Protein AF-A0A0L0VT08-F1 (afdb_monomer)

Structure (mmCIF, N/CA/C/O backbone):
data_AF-A0A0L0VT08-F1
#
_entry.id   AF-A0A0L0VT08-F1
#
loop_
_atom_site.group_PDB
_atom_site.id
_atom_site.type_symbol
_atom_site.label_atom_id
_atom_site.label_alt_id
_atom_site.label_comp_id
_atom_site.label_asym_id
_atom_site.label_entity_id
_atom_site.label_seq_id
_atom_site.pdbx_PDB_ins_code
_atom_site.Cartn_x
_atom_site.Cartn_y
_atom_site.Cartn_z
_atom_site.occupancy
_atom_site.B_iso_or_equiv
_atom_site.auth_seq_id
_atom_site.auth_comp_id
_atom_site.auth_asym_id
_atom_site.auth_atom_id
_atom_site.pdbx_PDB_model_num
ATOM 1 N N . MET A 1 1 ? 14.998 19.582 5.557 1.00 40.03 1 MET A N 1
ATOM 2 C CA . MET A 1 1 ? 14.692 19.202 6.954 1.00 40.03 1 MET A CA 1
ATOM 3 C C . MET A 1 1 ? 13.930 17.888 6.922 1.00 40.03 1 MET A C 1
ATOM 5 O O . MET A 1 1 ? 12.894 17.841 6.277 1.00 40.03 1 MET A O 1
ATOM 9 N N . ALA A 1 2 ? 14.466 16.817 7.510 1.00 45.97 2 ALA A N 1
ATOM 10 C CA . ALA A 1 2 ? 13.840 15.494 7.480 1.00 45.97 2 ALA A CA 1
ATOM 11 C C . ALA A 1 2 ? 12.934 15.321 8.712 1.00 45.97 2 ALA A C 1
ATOM 13 O O . ALA A 1 2 ? 13.427 15.155 9.822 1.00 45.97 2 ALA A O 1
ATOM 14 N N . LEU A 1 3 ? 11.615 15.407 8.519 1.00 55.91 3 LEU A N 1
ATOM 15 C CA . LEU A 1 3 ? 10.600 15.336 9.586 1.00 55.91 3 LEU A CA 1
ATOM 16 C C . LEU A 1 3 ? 9.987 13.928 9.776 1.00 55.91 3 LEU A C 1
ATOM 18 O O . LEU A 1 3 ? 8.991 13.791 10.477 1.00 55.91 3 LEU A O 1
ATOM 22 N N . GLY A 1 4 ? 10.553 12.881 9.162 1.00 53.34 4 GLY A N 1
ATOM 23 C CA . GLY A 1 4 ? 9.879 11.578 9.036 1.00 53.34 4 GLY A CA 1
ATOM 24 C C . GLY A 1 4 ? 10.232 10.504 10.074 1.00 53.34 4 GLY A C 1
ATOM 25 O O . GLY A 1 4 ? 9.385 9.677 10.394 1.00 53.34 4 GLY A O 1
ATOM 26 N N . LEU A 1 5 ? 11.457 10.484 10.614 1.00 58.34 5 LEU A N 1
ATOM 27 C CA . LEU A 1 5 ? 11.951 9.366 11.435 1.00 58.34 5 LEU A CA 1
ATOM 28 C C . LEU A 1 5 ? 12.433 9.849 12.810 1.00 58.34 5 LEU A C 1
ATOM 30 O O . LEU A 1 5 ? 13.258 10.753 12.906 1.00 58.34 5 LEU A O 1
ATOM 34 N N . GLY A 1 6 ? 11.918 9.233 13.879 1.00 60.69 6 GLY A N 1
ATOM 35 C CA . GLY A 1 6 ? 12.372 9.465 15.259 1.00 60.69 6 GLY A CA 1
ATOM 36 C C . GLY A 1 6 ? 11.695 10.619 16.007 1.00 60.69 6 GLY A C 1
ATOM 37 O O . GLY A 1 6 ? 11.994 10.832 17.179 1.00 60.69 6 GLY A O 1
ATOM 38 N N . GLN A 1 7 ? 10.762 11.338 15.378 1.00 68.50 7 GLN A N 1
ATOM 39 C CA . GLN A 1 7 ? 9.944 12.347 16.056 1.00 68.50 7 GLN A CA 1
ATOM 40 C C . GLN A 1 7 ? 8.690 11.694 16.656 1.00 68.50 7 GLN A C 1
ATOM 42 O O . GLN A 1 7 ? 7.962 10.985 15.965 1.00 68.50 7 GLN A O 1
ATOM 47 N N . ASN A 1 8 ? 8.431 11.924 17.947 1.00 71.50 8 ASN A N 1
ATOM 48 C CA . ASN A 1 8 ? 7.258 11.387 18.639 1.00 71.50 8 ASN A CA 1
ATOM 49 C C . ASN A 1 8 ? 6.169 12.458 18.769 1.00 71.50 8 ASN A C 1
ATOM 51 O O . ASN A 1 8 ? 6.046 13.130 19.796 1.00 71.50 8 ASN A O 1
ATOM 55 N N . TRP A 1 9 ? 5.384 12.622 17.710 1.00 73.62 9 TRP A N 1
ATOM 56 C CA . TRP A 1 9 ? 4.241 13.526 17.702 1.00 73.62 9 TRP A CA 1
ATOM 57 C C . TRP A 1 9 ? 3.049 12.863 18.397 1.00 73.62 9 TRP A C 1
ATOM 59 O O . TRP A 1 9 ? 2.569 11.816 17.968 1.00 73.62 9 TRP A O 1
ATOM 69 N N . LYS A 1 10 ? 2.572 13.469 19.490 1.00 70.69 10 LYS A N 1
ATOM 70 C CA . LYS A 1 10 ? 1.461 12.919 20.288 1.00 70.69 10 LYS A CA 1
ATOM 71 C C . LYS A 1 10 ? 0.104 13.014 19.588 1.00 70.69 10 LYS A C 1
ATOM 73 O O . LYS A 1 10 ? -0.770 12.208 19.876 1.00 70.69 10 LYS A O 1
ATOM 78 N N . GLN A 1 11 ? -0.075 13.995 18.706 1.00 78.44 11 GLN A N 1
ATOM 79 C CA . GLN A 1 11 ? -1.327 14.241 17.994 1.00 78.44 11 GLN A CA 1
ATOM 80 C C . GLN A 1 11 ? -1.017 14.602 16.545 1.00 78.44 11 GLN A C 1
ATOM 82 O O . GLN A 1 11 ? -0.620 15.726 16.246 1.00 78.44 11 GLN A O 1
ATOM 87 N N . VAL A 1 12 ? -1.189 13.633 15.650 1.00 84.69 12 VAL A N 1
ATOM 88 C CA . VAL A 1 12 ? -1.135 13.846 14.203 1.00 84.69 12 VAL A CA 1
ATOM 89 C C . VAL A 1 12 ? -2.491 13.446 13.648 1.00 84.69 12 VAL A C 1
ATOM 91 O O . VAL A 1 12 ? -2.921 12.307 13.799 1.00 84.69 12 VAL A O 1
ATOM 94 N N . TRP A 1 13 ? -3.179 14.404 13.040 1.00 86.94 13 TRP A N 1
ATOM 95 C CA . TRP A 1 13 ? -4.530 14.211 12.507 1.00 86.94 13 TRP A CA 1
ATOM 96 C C . TRP A 1 13 ? -4.499 13.977 11.003 1.00 86.94 13 TRP A C 1
ATOM 98 O O . TRP A 1 13 ? -5.336 13.258 10.467 1.00 86.94 13 TRP A O 1
ATOM 108 N N . MET A 1 14 ? -3.499 14.549 10.333 1.00 89.50 14 MET A N 1
ATOM 109 C CA . MET A 1 14 ? -3.316 14.423 8.901 1.00 89.50 14 MET A CA 1
ATOM 110 C C . MET A 1 14 ? -1.836 14.283 8.550 1.00 89.50 14 MET A C 1
ATOM 112 O O . MET A 1 14 ? -1.001 15.012 9.086 1.00 89.50 14 MET A O 1
ATOM 116 N N . VAL A 1 15 ? -1.530 13.379 7.624 1.00 90.38 15 VAL A N 1
ATOM 117 C CA . VAL A 1 15 ? -0.239 13.296 6.936 1.00 90.38 15 VAL A CA 1
ATOM 118 C C . VAL A 1 15 ? -0.492 13.428 5.444 1.00 90.38 15 VAL A C 1
ATOM 120 O O . VAL A 1 15 ? -1.243 12.649 4.864 1.00 90.38 15 VAL A O 1
ATOM 123 N N . ALA A 1 16 ? 0.156 14.408 4.823 1.00 91.62 16 ALA A N 1
ATOM 124 C CA . ALA A 1 16 ? 0.219 14.535 3.377 1.00 91.62 16 ALA A CA 1
ATOM 125 C C . ALA A 1 16 ? 1.646 14.212 2.927 1.00 91.62 16 ALA A C 1
ATOM 127 O O . ALA A 1 16 ? 2.598 14.882 3.332 1.00 91.62 16 ALA A O 1
ATOM 128 N N . HIS A 1 17 ? 1.795 13.176 2.110 1.00 90.56 17 HIS A N 1
ATOM 129 C CA . HIS A 1 17 ? 3.051 12.857 1.446 1.00 90.56 17 HIS A CA 1
ATOM 130 C C . HIS A 1 17 ? 2.958 13.258 -0.023 1.00 90.56 17 HIS A C 1
ATOM 132 O O . HIS A 1 17 ? 1.953 12.981 -0.675 1.00 90.56 17 HIS A O 1
ATOM 138 N N . MET A 1 18 ? 4.002 13.902 -0.539 1.00 90.44 18 MET A N 1
ATOM 139 C CA . MET A 1 18 ? 4.075 14.323 -1.931 1.00 90.44 18 MET A CA 1
ATOM 140 C C . MET A 1 18 ? 5.323 13.756 -2.591 1.00 90.44 18 MET A C 1
ATOM 142 O O . MET A 1 18 ? 6.430 13.900 -2.068 1.00 90.44 18 MET A O 1
ATOM 146 N N . GLY A 1 19 ? 5.126 13.156 -3.761 1.00 87.19 19 GLY A N 1
ATOM 147 C CA . GLY A 1 19 ? 6.179 12.523 -4.534 1.00 87.19 19 GLY A CA 1
ATOM 148 C C . GLY A 1 19 ? 6.398 11.070 -4.130 1.00 87.19 19 GLY A C 1
ATOM 149 O O . GLY A 1 19 ? 5.480 10.373 -3.705 1.00 87.19 19 GLY A O 1
ATOM 150 N N . ARG A 1 20 ? 7.632 10.607 -4.326 1.00 86.31 20 ARG A N 1
ATOM 151 C CA . ARG A 1 20 ? 8.036 9.225 -4.074 1.00 86.31 20 ARG A CA 1
ATOM 152 C C . ARG A 1 20 ? 8.794 9.117 -2.766 1.00 86.31 20 ARG A C 1
ATOM 154 O O . ARG A 1 20 ? 9.710 9.895 -2.504 1.00 86.31 20 ARG A O 1
ATOM 161 N N . CYS A 1 21 ? 8.492 8.079 -2.008 1.00 87.12 21 CYS A N 1
ATOM 162 C CA . CYS A 1 21 ? 9.269 7.667 -0.852 1.00 87.12 21 CYS A CA 1
ATOM 163 C C . CYS A 1 21 ? 9.144 6.154 -0.696 1.00 87.12 21 CYS A C 1
ATOM 165 O O . CYS A 1 21 ? 8.265 5.541 -1.307 1.00 87.12 21 CYS A O 1
ATOM 167 N N . ASP A 1 22 ? 10.066 5.548 0.048 1.00 89.31 22 ASP A N 1
ATOM 168 C CA . ASP A 1 22 ? 9.995 4.115 0.281 1.00 89.31 22 ASP A CA 1
ATOM 169 C C . ASP A 1 22 ? 8.704 3.787 1.061 1.00 89.31 22 ASP A C 1
ATOM 171 O O . ASP A 1 22 ? 8.304 4.563 1.947 1.00 89.31 22 ASP A O 1
ATOM 175 N N . PRO A 1 23 ? 8.020 2.678 0.729 1.00 91.06 23 PRO A N 1
ATOM 176 C CA . PRO A 1 23 ? 6.754 2.342 1.364 1.00 91.06 23 PRO A CA 1
ATOM 177 C C . PRO A 1 23 ? 6.850 2.185 2.884 1.00 91.06 23 PRO A C 1
ATOM 179 O O . PRO A 1 23 ? 5.925 2.601 3.584 1.00 91.06 23 PRO A O 1
ATOM 182 N N . ALA A 1 24 ? 7.964 1.686 3.424 1.00 89.31 24 ALA A N 1
ATOM 183 C CA . ALA A 1 24 ? 8.141 1.527 4.863 1.00 89.31 24 ALA A CA 1
ATOM 184 C C . ALA A 1 24 ? 8.235 2.882 5.591 1.00 89.31 24 ALA A C 1
ATOM 186 O O . ALA A 1 24 ? 7.657 3.050 6.670 1.00 89.31 24 ALA A O 1
ATOM 187 N N . SER A 1 25 ? 8.903 3.887 5.017 1.00 89.31 25 SER A N 1
ATOM 188 C CA . SER A 1 25 ? 8.902 5.257 5.552 1.00 89.31 25 SER A CA 1
ATOM 189 C C . SER A 1 25 ? 7.525 5.901 5.460 1.00 89.31 25 SER A C 1
ATOM 191 O O . SER A 1 25 ? 7.085 6.533 6.423 1.00 89.31 25 SER A O 1
ATOM 193 N N . ILE A 1 26 ? 6.810 5.717 4.345 1.00 91.19 26 ILE A N 1
ATOM 194 C CA . ILE A 1 26 ? 5.430 6.202 4.205 1.00 91.19 26 ILE A CA 1
ATOM 195 C C . ILE A 1 26 ? 4.524 5.548 5.253 1.00 91.19 26 ILE A C 1
ATOM 197 O O . ILE A 1 26 ? 3.816 6.253 5.973 1.00 91.19 26 ILE A O 1
ATOM 201 N N . GLY A 1 27 ? 4.591 4.225 5.399 1.00 89.38 27 GLY A N 1
ATOM 202 C CA . GLY A 1 27 ? 3.818 3.468 6.379 1.00 89.38 2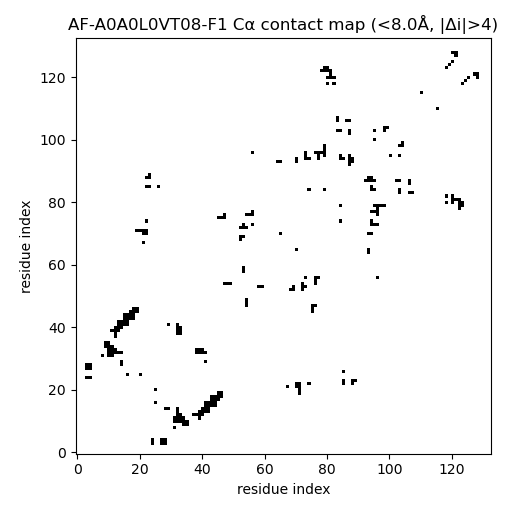7 GLY A CA 1
ATOM 203 C C . GLY A 1 27 ? 4.088 3.932 7.810 1.00 89.38 27 GLY A C 1
ATOM 204 O O . GLY A 1 27 ? 3.151 4.124 8.585 1.00 89.38 27 GLY A O 1
ATOM 205 N N . LYS A 1 28 ? 5.352 4.222 8.153 1.00 86.81 28 LYS A N 1
ATOM 206 C CA . LYS A 1 28 ? 5.716 4.817 9.451 1.00 86.81 28 LYS A CA 1
ATOM 207 C C . LYS A 1 28 ? 5.095 6.194 9.653 1.00 86.81 28 LYS A C 1
ATOM 209 O O . LYS A 1 28 ? 4.603 6.463 10.747 1.00 86.81 28 LYS A O 1
ATOM 214 N N . MET A 1 29 ? 5.103 7.048 8.628 1.00 87.75 29 MET A N 1
ATOM 215 C CA . MET A 1 29 ? 4.500 8.380 8.711 1.00 87.75 29 MET A CA 1
ATOM 216 C C . MET A 1 29 ? 2.985 8.298 8.912 1.00 87.75 29 MET A C 1
ATOM 218 O O . MET A 1 29 ? 2.458 8.922 9.831 1.00 87.75 29 MET A O 1
ATOM 222 N N . ILE A 1 30 ? 2.295 7.482 8.113 1.00 88.69 30 ILE A N 1
ATOM 223 C CA . ILE A 1 30 ? 0.842 7.282 8.212 1.00 88.69 30 ILE A CA 1
ATOM 224 C C . ILE A 1 30 ? 0.458 6.656 9.557 1.00 88.69 30 ILE A C 1
ATOM 226 O O . ILE A 1 30 ? -0.526 7.067 10.163 1.00 88.69 30 ILE A O 1
ATOM 230 N N . GLY A 1 31 ? 1.258 5.721 10.078 1.00 84.81 31 GLY A N 1
ATOM 231 C CA . GLY A 1 31 ? 1.038 5.091 11.385 1.00 84.81 31 GLY A CA 1
ATOM 232 C C . GLY A 1 31 ? 1.174 6.033 12.592 1.00 84.81 31 GLY A C 1
ATOM 233 O O . GLY A 1 31 ? 0.991 5.611 13.739 1.00 84.81 31 GLY A O 1
ATOM 234 N N . MET A 1 32 ? 1.523 7.305 12.376 1.00 80.62 32 MET A N 1
ATOM 235 C CA . MET A 1 32 ? 1.443 8.341 13.409 1.00 80.62 32 MET A CA 1
ATOM 236 C C . MET A 1 32 ? 0.053 8.977 13.500 1.00 80.62 32 MET A C 1
ATOM 238 O O . MET A 1 32 ? -0.292 9.517 14.553 1.00 80.62 32 MET A O 1
ATOM 242 N N . CYS A 1 33 ? -0.739 8.920 12.428 1.00 85.81 33 CYS A N 1
ATOM 243 C CA . CYS A 1 33 ? -2.070 9.505 12.383 1.00 85.81 33 CYS A CA 1
ATOM 244 C C . CYS A 1 33 ? -3.049 8.744 13.291 1.00 85.81 33 CYS A C 1
ATOM 246 O O . CYS A 1 33 ? -3.114 7.518 13.242 1.00 85.81 33 CYS A O 1
ATOM 248 N N . GLY A 1 34 ? -3.836 9.463 14.097 1.00 78.94 34 GLY A N 1
ATOM 249 C CA . GLY A 1 34 ? -4.915 8.866 14.901 1.00 78.94 34 GLY A CA 1
ATOM 250 C C . GLY A 1 34 ? -4.474 8.088 16.150 1.00 78.94 34 GLY A C 1
ATOM 251 O O . GLY A 1 34 ? -5.236 7.293 16.699 1.00 78.94 34 GLY A O 1
ATOM 252 N N . ARG A 1 35 ? -3.242 8.303 16.639 1.00 78.25 35 ARG A N 1
ATOM 253 C CA . ARG A 1 35 ? -2.741 7.687 17.892 1.00 78.25 35 ARG A CA 1
ATOM 254 C C . ARG A 1 35 ? -3.492 8.119 19.153 1.00 78.25 35 ARG A C 1
ATOM 256 O O . ARG A 1 35 ? -3.363 7.474 20.188 1.00 78.25 35 ARG A O 1
ATOM 263 N N . ASP A 1 36 ? -4.255 9.200 19.075 1.00 79.81 36 ASP A N 1
ATOM 264 C CA . ASP A 1 36 ? -5.130 9.704 20.132 1.00 79.81 36 ASP A CA 1
ATOM 265 C C . ASP A 1 36 ? -6.495 8.988 20.182 1.00 79.81 36 ASP A C 1
ATOM 267 O O . ASP A 1 36 ? -7.338 9.342 21.003 1.00 79.81 36 ASP A O 1
ATOM 271 N N . GLY A 1 37 ? -6.710 7.973 19.335 1.00 79.62 37 GLY A N 1
ATOM 272 C CA . GLY A 1 37 ? -7.965 7.225 19.229 1.00 79.62 37 GLY A CA 1
ATOM 273 C C . GLY A 1 37 ? -8.956 7.827 18.231 1.00 79.62 37 GLY A C 1
ATOM 274 O O . GLY A 1 37 ? -9.993 7.217 17.967 1.00 79.62 37 GLY A O 1
ATOM 275 N N . ASN A 1 38 ? -8.635 8.984 17.644 1.00 83.81 38 ASN A N 1
ATOM 276 C CA . ASN A 1 38 ? -9.422 9.583 16.574 1.00 83.81 38 ASN A CA 1
ATOM 277 C C . ASN A 1 38 ? -9.034 9.007 15.208 1.00 83.81 38 ASN A C 1
ATOM 279 O O . ASN A 1 38 ? -7.945 8.468 15.008 1.00 83.81 38 ASN A O 1
ATOM 283 N N . HIS A 1 39 ? -9.926 9.143 14.228 1.00 83.50 39 HIS A N 1
ATOM 284 C CA . HIS A 1 39 ? -9.592 8.811 12.848 1.00 83.50 39 HIS A CA 1
ATOM 285 C C . HIS A 1 39 ? -8.553 9.796 12.303 1.00 83.50 39 HIS A C 1
ATOM 287 O O . HIS A 1 39 ? -8.786 11.002 12.269 1.00 83.50 39 HIS A O 1
ATOM 293 N N . GLY A 1 40 ? -7.419 9.266 11.854 1.00 89.12 40 GLY A N 1
ATOM 294 C CA . GLY A 1 40 ? -6.400 10.022 11.141 1.00 89.12 40 GLY A CA 1
ATOM 295 C C . GLY A 1 40 ? -6.584 9.953 9.624 1.00 89.12 40 GLY A C 1
ATOM 296 O O . GLY A 1 40 ? -7.055 8.940 9.106 1.00 89.12 40 GLY A O 1
ATOM 297 N N . LEU A 1 41 ? -6.192 11.012 8.911 1.00 90.81 41 LEU A N 1
ATOM 298 C CA . LEU A 1 41 ? -6.227 11.071 7.450 1.00 90.81 41 LEU A CA 1
ATOM 299 C C . LEU A 1 41 ? -4.816 11.004 6.855 1.00 90.81 41 LEU A C 1
ATOM 301 O O . LEU A 1 41 ? -3.932 11.768 7.234 1.00 90.81 41 LEU A O 1
ATOM 305 N N . ALA A 1 42 ? -4.619 10.132 5.872 1.00 91.69 42 ALA A N 1
ATOM 306 C CA . ALA A 1 42 ? -3.399 10.088 5.078 1.00 91.69 42 ALA A CA 1
ATOM 307 C C . ALA A 1 42 ? -3.715 10.372 3.610 1.00 91.69 42 ALA A C 1
ATOM 309 O O . ALA A 1 42 ? -4.568 9.709 3.024 1.00 91.69 42 ALA A O 1
ATOM 310 N N . ILE A 1 43 ? -3.008 11.338 3.026 1.00 92.44 43 ILE A N 1
ATOM 311 C CA . ILE A 1 43 ? -3.107 11.699 1.611 1.00 92.44 43 ILE A CA 1
ATOM 312 C C . ILE A 1 43 ? -1.747 11.449 0.961 1.00 92.44 43 ILE A C 1
ATOM 314 O O . ILE A 1 43 ? -0.722 11.960 1.416 1.00 92.44 43 ILE A O 1
ATOM 318 N N . LEU A 1 44 ? -1.744 10.648 -0.101 1.00 91.56 44 LEU A N 1
ATOM 319 C CA . LEU A 1 44 ? -0.551 10.280 -0.857 1.00 91.56 44 LEU A CA 1
ATOM 320 C C . LEU A 1 44 ? -0.648 10.872 -2.265 1.00 91.56 44 LEU A C 1
ATOM 322 O O . LEU A 1 44 ? -1.377 10.359 -3.109 1.00 91.56 44 LEU A O 1
ATOM 326 N N . PHE A 1 45 ? 0.100 11.941 -2.532 1.00 90.12 45 PHE A N 1
ATOM 327 C CA . PHE A 1 45 ? 0.236 12.506 -3.873 1.00 90.12 45 PHE A CA 1
ATOM 328 C C . PHE A 1 45 ? 1.353 11.779 -4.624 1.00 90.12 45 PHE A C 1
ATOM 330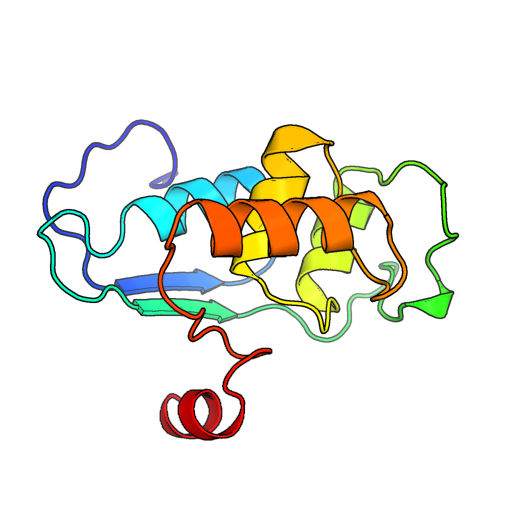 O O . PHE A 1 45 ? 2.506 12.215 -4.626 1.00 90.12 45 PHE A O 1
ATOM 337 N N . MET A 1 46 ? 0.991 10.655 -5.241 1.00 86.00 46 MET A N 1
ATOM 338 C CA . MET A 1 46 ? 1.879 9.848 -6.078 1.00 86.00 46 MET A CA 1
ATOM 339 C C . MET A 1 46 ? 1.850 10.324 -7.535 1.00 86.00 46 MET A C 1
ATOM 341 O O . MET A 1 46 ? 0.800 10.687 -8.071 1.00 86.00 46 MET A O 1
ATOM 345 N N . GLU A 1 47 ? 2.999 10.283 -8.207 1.00 82.25 47 GLU A N 1
ATOM 346 C CA . GLU A 1 47 ? 3.060 10.490 -9.656 1.00 82.25 47 GLU A CA 1
ATOM 347 C C . GLU A 1 47 ? 2.444 9.290 -10.385 1.00 82.25 47 GLU A C 1
ATOM 349 O O . GLU A 1 47 ? 2.885 8.158 -10.205 1.00 82.25 47 GLU A O 1
ATOM 354 N N . LYS A 1 48 ? 1.450 9.538 -11.248 1.00 72.12 48 LYS A N 1
ATOM 355 C CA . LYS A 1 48 ? 0.771 8.479 -12.022 1.00 72.12 48 LYS A CA 1
ATOM 356 C C . LYS A 1 48 ? 1.692 7.762 -13.009 1.00 72.12 48 LYS A C 1
ATOM 358 O O . LYS A 1 48 ? 1.478 6.596 -13.317 1.00 72.12 48 LYS A O 1
ATOM 363 N N . THR A 1 49 ? 2.670 8.476 -13.558 1.00 81.50 49 THR A N 1
ATOM 364 C CA . THR A 1 49 ? 3.603 7.955 -14.560 1.00 81.50 49 THR A CA 1
ATOM 365 C C . THR A 1 49 ? 4.968 8.587 -14.374 1.00 81.50 49 THR A C 1
ATOM 367 O O . THR A 1 49 ? 5.068 9.811 -14.285 1.00 81.50 49 THR A O 1
ATOM 370 N N . ARG A 1 50 ? 6.019 7.771 -14.417 1.00 81.56 50 ARG A N 1
ATOM 371 C CA . ARG A 1 50 ? 7.412 8.205 -14.355 1.00 81.56 50 ARG A CA 1
ATOM 372 C C . ARG A 1 50 ? 8.170 7.839 -15.627 1.00 81.56 50 ARG A C 1
ATOM 374 O O . ARG A 1 50 ? 8.046 6.730 -16.149 1.00 81.56 50 ARG A O 1
ATOM 381 N N . GLY A 1 51 ? 9.038 8.746 -16.073 1.00 82.88 51 GLY A N 1
ATOM 382 C CA . GLY A 1 51 ? 10.037 8.453 -17.101 1.00 82.88 51 GLY A CA 1
ATOM 383 C C . GLY A 1 51 ? 11.038 7.397 -16.622 1.00 82.88 51 GLY A C 1
ATOM 384 O O . GLY A 1 51 ? 11.767 7.626 -15.658 1.00 82.88 51 GLY A O 1
ATOM 385 N N . GLY A 1 52 ? 11.060 6.239 -17.286 1.00 82.56 52 GLY A N 1
ATOM 386 C CA . GLY A 1 52 ? 11.968 5.129 -16.968 1.00 82.56 52 GLY A CA 1
ATOM 387 C C . GLY A 1 52 ? 11.585 4.289 -15.742 1.00 82.56 52 GLY A C 1
ATOM 388 O O . GLY A 1 52 ? 12.377 3.443 -15.341 1.00 82.56 52 GLY A O 1
ATOM 389 N N . GLY A 1 53 ? 10.410 4.520 -15.144 1.00 86.94 53 GLY A N 1
ATOM 390 C CA . GLY A 1 53 ? 9.852 3.679 -14.078 1.00 86.94 53 GLY A CA 1
ATOM 391 C C . GLY A 1 53 ? 8.844 2.658 -14.605 1.00 86.94 53 GLY A C 1
ATOM 392 O O . GLY A 1 53 ? 8.410 2.739 -15.760 1.00 86.94 53 GLY A O 1
ATOM 393 N N . LYS A 1 54 ? 8.449 1.718 -13.743 1.00 90.69 54 LYS A N 1
ATOM 394 C CA . LYS A 1 54 ? 7.371 0.775 -14.032 1.00 90.69 54 LYS A CA 1
ATOM 395 C C . LYS A 1 54 ? 6.014 1.417 -13.732 1.00 90.69 54 LYS A C 1
ATOM 397 O O . LYS A 1 54 ? 5.655 1.624 -12.582 1.00 90.69 54 LYS A O 1
ATOM 402 N N . ASN A 1 55 ? 5.249 1.727 -14.773 1.00 91.06 55 ASN A N 1
ATOM 403 C CA . ASN A 1 55 ? 3.968 2.439 -14.673 1.00 91.06 55 ASN A CA 1
ATOM 404 C C . ASN A 1 55 ? 2.748 1.514 -14.793 1.00 91.06 55 ASN A C 1
ATOM 406 O O . ASN A 1 55 ? 1.609 1.959 -14.667 1.00 91.06 55 ASN A O 1
ATOM 410 N N . HIS A 1 56 ? 2.967 0.229 -15.074 1.00 91.31 56 HIS A N 1
ATOM 411 C CA . HIS A 1 56 ? 1.896 -0.741 -15.263 1.00 91.31 56 HIS A CA 1
ATOM 412 C C . HIS A 1 56 ? 2.254 -2.089 -14.644 1.00 91.31 56 HIS A C 1
ATOM 414 O O . HIS A 1 56 ? 3.409 -2.506 -14.679 1.00 91.31 56 HIS A O 1
ATOM 420 N N . VAL A 1 57 ? 1.237 -2.816 -14.172 1.00 91.50 57 VAL A N 1
ATOM 421 C CA . VAL A 1 57 ? 1.402 -4.129 -13.523 1.00 91.50 57 VA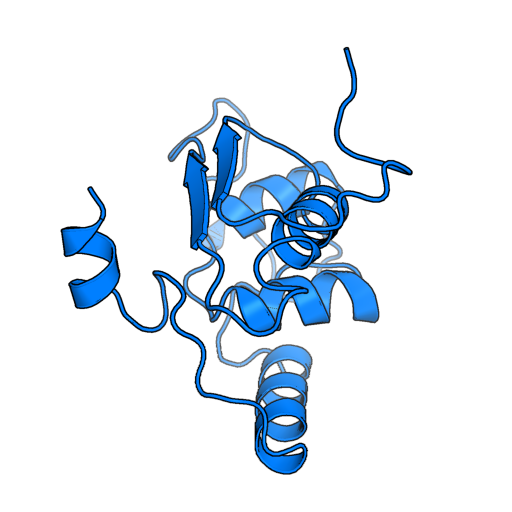L A CA 1
ATOM 422 C C . VAL A 1 57 ? 2.119 -5.136 -14.431 1.00 91.50 57 VAL A C 1
ATOM 424 O O . VAL A 1 57 ? 2.965 -5.882 -13.957 1.00 91.50 57 VAL A O 1
ATOM 427 N N . HIS A 1 58 ? 1.876 -5.113 -15.748 1.00 90.94 58 HIS A N 1
ATOM 428 C CA . HIS A 1 58 ? 2.519 -6.034 -16.701 1.00 90.94 58 HIS A CA 1
ATOM 429 C C . HIS A 1 58 ? 4.043 -5.852 -16.834 1.00 90.94 58 HIS A C 1
ATOM 431 O O . HIS A 1 58 ? 4.711 -6.689 -17.432 1.00 90.94 58 HIS A O 1
ATOM 437 N N . GLN A 1 59 ? 4.600 -4.751 -16.320 1.00 91.94 59 GLN A N 1
ATOM 438 C CA . GLN A 1 59 ? 6.045 -4.503 -16.293 1.00 91.94 59 GLN A CA 1
ATOM 439 C C . GLN A 1 59 ? 6.713 -5.164 -15.076 1.00 91.94 59 GLN A C 1
ATOM 441 O O . GLN A 1 59 ? 7.942 -5.183 -14.970 1.00 91.94 59 GLN A O 1
ATOM 446 N N . PHE A 1 60 ? 5.910 -5.713 -14.163 1.00 92.44 60 PHE A N 1
ATOM 447 C CA . PHE A 1 60 ? 6.345 -6.537 -13.049 1.00 92.44 60 PHE A CA 1
ATOM 448 C C . PHE A 1 60 ? 6.185 -8.011 -13.405 1.00 92.44 60 PHE A C 1
ATOM 450 O O . PHE A 1 60 ? 5.248 -8.414 -14.092 1.00 92.44 60 PHE A O 1
ATOM 457 N N . VAL A 1 61 ? 7.114 -8.825 -12.912 1.00 90.25 61 VAL A N 1
ATOM 458 C CA . VAL A 1 61 ? 7.084 -10.275 -13.090 1.00 90.25 61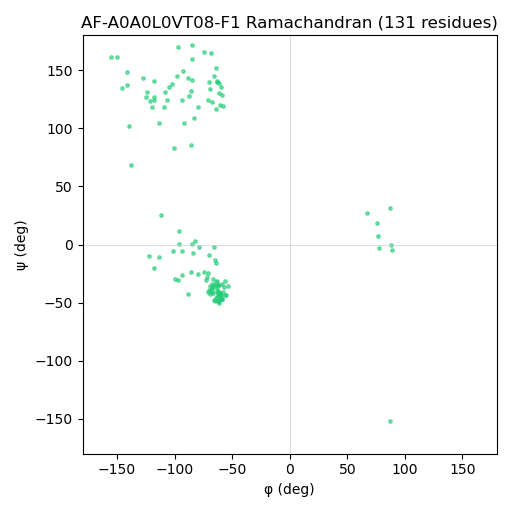 VAL A CA 1
ATOM 459 C C . VAL A 1 61 ? 6.697 -10.898 -11.757 1.00 90.25 61 VAL A C 1
ATOM 461 O O . VAL A 1 61 ? 7.342 -10.636 -10.742 1.00 90.25 61 VAL A O 1
ATOM 464 N N . CYS A 1 62 ? 5.642 -11.710 -11.759 1.00 85.75 62 CYS A N 1
ATOM 465 C CA . CYS A 1 62 ? 5.182 -12.400 -10.560 1.00 85.75 62 CYS A CA 1
ATOM 466 C C . CYS A 1 62 ? 6.287 -13.313 -9.999 1.00 85.75 62 CYS A C 1
ATOM 468 O O . CYS A 1 62 ? 6.953 -14.028 -10.748 1.00 85.75 62 CYS A O 1
ATOM 470 N N . GLY A 1 63 ? 6.488 -13.277 -8.680 1.00 83.81 63 GLY A N 1
ATOM 471 C CA . GLY A 1 63 ? 7.499 -14.074 -7.978 1.00 83.81 63 GLY A CA 1
ATOM 472 C C . GLY A 1 63 ? 8.939 -13.561 -8.093 1.00 83.81 63 GLY A C 1
ATOM 473 O O . GLY A 1 63 ? 9.828 -14.131 -7.462 1.00 83.81 63 GLY A O 1
ATOM 474 N N . MET A 1 64 ? 9.189 -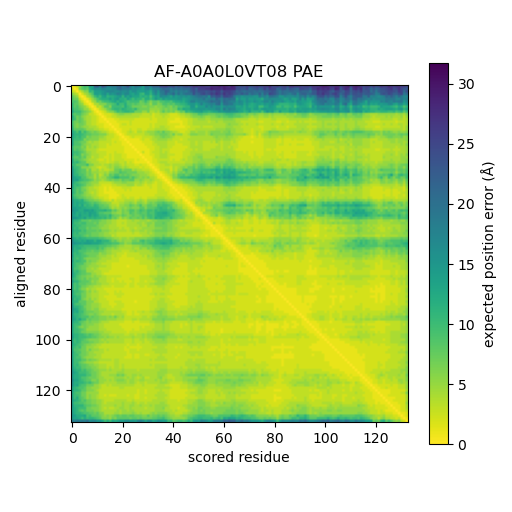12.490 -8.852 1.00 87.19 64 MET A N 1
ATOM 475 C CA . MET A 1 64 ? 10.504 -11.852 -8.883 1.00 87.19 64 MET A CA 1
ATOM 476 C C . MET A 1 64 ? 10.651 -10.852 -7.731 1.00 87.19 64 MET A C 1
ATOM 478 O O . MET A 1 64 ? 9.694 -10.139 -7.418 1.00 87.19 64 MET A O 1
ATOM 482 N N . PRO A 1 65 ? 11.843 -10.761 -7.113 1.00 88.56 65 PRO A N 1
ATOM 483 C CA . PRO A 1 65 ? 12.096 -9.781 -6.069 1.00 88.56 65 PRO A CA 1
ATOM 484 C C . PRO A 1 65 ? 11.931 -8.361 -6.618 1.00 88.56 65 PRO A C 1
ATOM 486 O O . PRO A 1 65 ? 12.369 -8.053 -7.729 1.00 88.56 65 PRO A O 1
ATOM 489 N N . GLN A 1 66 ? 11.305 -7.501 -5.819 1.00 91.75 66 GLN A N 1
ATOM 490 C CA . GLN A 1 66 ? 11.213 -6.073 -6.097 1.00 91.75 66 GLN A CA 1
ATOM 491 C C . GLN A 1 66 ? 12.465 -5.379 -5.556 1.00 91.75 66 GLN A C 1
ATOM 493 O O . GLN A 1 66 ? 12.864 -5.608 -4.417 1.00 91.75 66 GLN A O 1
ATOM 498 N N . THR A 1 67 ? 13.092 -4.534 -6.373 1.00 92.19 67 THR A N 1
ATOM 499 C CA . THR A 1 67 ? 14.087 -3.569 -5.881 1.00 92.19 67 THR A CA 1
ATOM 500 C C . THR A 1 67 ? 13.398 -2.419 -5.142 1.00 92.19 67 THR A C 1
ATOM 502 O O . THR A 1 67 ? 12.201 -2.203 -5.319 1.00 92.19 67 THR A O 1
ATOM 505 N N . ASP A 1 68 ? 14.145 -1.608 -4.391 1.00 89.19 68 ASP A N 1
ATOM 506 C CA . ASP A 1 68 ? 13.599 -0.415 -3.718 1.00 89.19 68 ASP A CA 1
ATOM 507 C C . ASP A 1 68 ? 12.850 0.523 -4.690 1.00 89.19 68 ASP A C 1
ATOM 509 O O . ASP A 1 68 ? 11.821 1.113 -4.357 1.00 89.19 68 ASP A O 1
ATOM 513 N N . LEU A 1 69 ? 13.337 0.642 -5.932 1.00 90.19 69 LEU A N 1
ATOM 514 C CA . LEU A 1 69 ? 12.672 1.429 -6.973 1.00 90.19 69 LEU A CA 1
ATOM 515 C C . LEU A 1 69 ? 11.370 0.778 -7.444 1.00 90.19 69 LEU A C 1
ATOM 517 O O . LEU A 1 69 ? 10.390 1.490 -7.668 1.00 90.19 69 LEU A O 1
ATOM 521 N N . ASP A 1 70 ? 11.361 -0.550 -7.563 1.00 91.94 70 ASP A N 1
ATOM 522 C CA . ASP A 1 70 ? 10.182 -1.320 -7.950 1.00 91.94 70 ASP A CA 1
ATOM 523 C C . ASP A 1 70 ? 9.100 -1.271 -6.870 1.00 91.94 70 ASP A C 1
ATOM 525 O O . ASP A 1 70 ? 7.930 -1.178 -7.214 1.00 91.94 70 ASP A O 1
ATOM 529 N N . GLN A 1 71 ? 9.466 -1.284 -5.585 1.00 92.19 71 GLN A N 1
ATOM 530 C CA . GLN A 1 71 ? 8.518 -1.143 -4.474 1.00 92.19 71 GLN A CA 1
ATOM 531 C C . GLN A 1 71 ? 7.817 0.219 -4.502 1.00 92.19 71 GLN A C 1
ATOM 533 O O . GLN A 1 71 ? 6.597 0.304 -4.366 1.00 92.19 71 GLN A O 1
ATOM 538 N N . MET A 1 72 ? 8.581 1.294 -4.722 1.00 91.75 72 MET A N 1
ATOM 539 C CA . MET A 1 72 ? 8.026 2.640 -4.890 1.00 91.75 72 MET A CA 1
ATOM 540 C C . MET A 1 72 ? 7.080 2.724 -6.096 1.00 91.75 72 MET A C 1
ATOM 542 O O . MET A 1 72 ? 6.025 3.347 -6.005 1.00 91.75 72 MET A O 1
ATOM 546 N N . ASP A 1 73 ? 7.466 2.116 -7.223 1.00 92.00 73 ASP A N 1
ATOM 547 C CA . ASP A 1 73 ? 6.643 2.059 -8.435 1.00 92.00 73 ASP A CA 1
ATOM 548 C C . ASP A 1 73 ? 5.361 1.253 -8.177 1.00 92.00 73 ASP A C 1
ATOM 550 O O . ASP A 1 73 ? 4.262 1.709 -8.486 1.00 92.00 73 ASP A O 1
ATOM 554 N N . ALA A 1 74 ? 5.494 0.093 -7.531 1.00 93.56 74 ALA A N 1
ATOM 555 C CA . ALA A 1 74 ? 4.399 -0.798 -7.177 1.00 93.56 74 ALA A CA 1
ATOM 556 C C . ALA A 1 74 ? 3.395 -0.133 -6.225 1.00 93.56 74 ALA A C 1
ATOM 558 O O . ALA A 1 74 ? 2.190 -0.260 -6.434 1.00 93.56 74 ALA A O 1
ATOM 559 N N . LEU A 1 75 ? 3.857 0.628 -5.227 1.00 93.44 75 LEU A N 1
ATOM 560 C CA . LEU A 1 75 ? 2.979 1.374 -4.318 1.00 93.44 75 LEU A CA 1
ATOM 561 C C . LEU A 1 75 ? 2.142 2.429 -5.055 1.00 93.44 75 LEU A C 1
ATOM 563 O O . LEU A 1 75 ? 0.992 2.657 -4.689 1.00 93.44 75 LEU A O 1
ATOM 567 N N . GLY A 1 76 ? 2.696 3.054 -6.095 1.00 90.94 76 GLY A N 1
ATOM 568 C CA . GLY A 1 76 ? 1.977 4.040 -6.903 1.00 90.94 76 GLY A CA 1
ATOM 569 C C . GLY A 1 76 ? 0.881 3.441 -7.791 1.00 90.94 76 GLY A C 1
ATOM 570 O O . GLY A 1 76 ? -0.063 4.149 -8.139 1.00 90.94 76 GLY A O 1
ATOM 571 N N . ILE A 1 77 ? 0.988 2.156 -8.150 1.00 92.38 77 ILE A N 1
ATOM 572 C CA . ILE A 1 77 ? 0.074 1.496 -9.100 1.00 92.38 77 ILE A CA 1
ATOM 573 C C . ILE A 1 77 ? -0.795 0.395 -8.482 1.00 92.38 77 ILE A C 1
ATOM 575 O O . ILE A 1 77 ? -1.684 -0.121 -9.162 1.00 92.38 77 ILE A O 1
ATOM 579 N N . THR A 1 78 ? -0.519 -0.028 -7.245 1.00 93.62 78 THR A N 1
ATOM 580 C CA . THR A 1 78 ? -1.247 -1.136 -6.623 1.00 93.62 78 THR A CA 1
ATOM 581 C C . THR A 1 78 ? -2.726 -0.789 -6.490 1.00 93.62 78 THR A C 1
ATOM 583 O O . THR A 1 78 ? -3.103 0.276 -5.999 1.00 93.62 78 THR A O 1
ATOM 586 N N . HIS A 1 79 ? -3.575 -1.709 -6.936 1.00 93.75 79 HIS A N 1
ATOM 587 C CA . HIS A 1 79 ? -5.030 -1.609 -6.829 1.00 93.75 79 HIS A CA 1
ATOM 588 C C . HIS A 1 79 ? -5.565 -2.362 -5.602 1.00 93.75 79 HIS A C 1
ATOM 590 O O . HIS A 1 79 ? -6.771 -2.405 -5.370 1.00 93.75 79 HIS A O 1
ATOM 596 N N . LEU A 1 80 ? -4.676 -2.979 -4.821 1.00 95.94 80 LEU A N 1
ATOM 597 C CA . LEU A 1 80 ? -5.024 -3.767 -3.647 1.00 95.94 80 LEU A CA 1
ATOM 598 C C . LEU A 1 80 ? -5.183 -2.880 -2.408 1.00 95.94 80 LEU A C 1
ATOM 600 O O . LEU A 1 80 ? -4.871 -1.689 -2.417 1.00 95.94 80 LEU A O 1
ATOM 604 N N . CYS A 1 81 ? -5.667 -3.459 -1.311 1.00 96.19 81 CYS A N 1
ATOM 605 C CA . CYS A 1 81 ? -5.827 -2.738 -0.052 1.00 96.19 81 CYS A CA 1
ATOM 606 C C . CYS A 1 81 ? -4.482 -2.164 0.432 1.00 96.19 81 CYS A C 1
ATOM 608 O O . CYS A 1 81 ? -3.560 -2.923 0.734 1.00 96.19 81 CYS A O 1
ATOM 610 N N . LEU A 1 82 ? -4.384 -0.835 0.572 1.00 94.81 82 LEU A N 1
ATOM 611 C CA . LEU A 1 82 ? -3.139 -0.172 0.982 1.00 94.81 82 LEU A CA 1
ATOM 612 C C . LEU A 1 82 ? -2.689 -0.581 2.388 1.00 94.81 82 LEU A C 1
ATOM 614 O O . LEU A 1 82 ? -1.497 -0.729 2.624 1.00 94.81 82 LEU A O 1
ATOM 618 N N . GLN A 1 83 ? -3.622 -0.807 3.316 1.00 94.06 83 GLN A N 1
ATOM 619 C CA . GLN A 1 83 ? -3.286 -1.281 4.664 1.00 94.06 83 GLN A CA 1
ATOM 620 C C . GLN A 1 83 ? -2.562 -2.633 4.616 1.00 94.06 83 GLN A C 1
ATOM 622 O O . GLN A 1 83 ? -1.508 -2.794 5.229 1.00 94.06 83 GLN A O 1
ATOM 627 N N . VAL A 1 84 ? -3.096 -3.572 3.833 1.00 95.38 84 VAL A N 1
ATOM 628 C CA . VAL A 1 84 ? -2.495 -4.897 3.652 1.00 95.38 84 VAL A CA 1
ATOM 629 C C . VAL A 1 84 ? -1.175 -4.781 2.895 1.00 95.38 84 VAL A C 1
ATOM 631 O O . VAL A 1 84 ? -0.204 -5.423 3.278 1.00 95.38 84 VAL A O 1
ATOM 634 N N . ALA A 1 85 ? -1.106 -3.929 1.867 1.00 95.62 85 ALA A N 1
ATOM 635 C CA . ALA A 1 85 ? 0.118 -3.685 1.111 1.00 95.62 85 ALA A CA 1
ATOM 636 C C . ALA A 1 85 ? 1.257 -3.169 2.006 1.00 95.62 85 ALA A C 1
ATOM 638 O O . ALA A 1 85 ? 2.353 -3.717 1.960 1.00 95.62 85 ALA A O 1
ATOM 639 N N . PHE A 1 86 ? 0.993 -2.186 2.876 1.00 94.44 86 PHE A N 1
A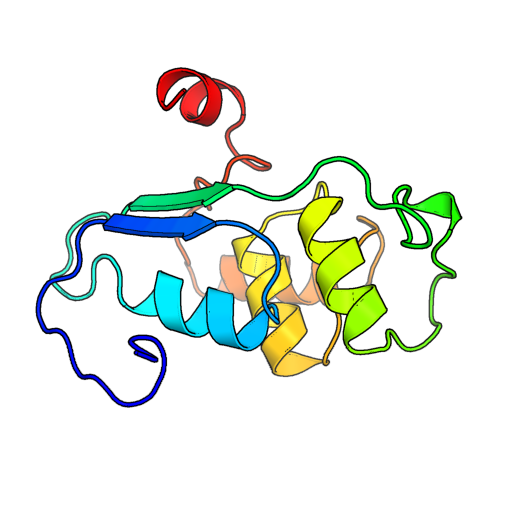TOM 640 C CA . PHE A 1 86 ? 1.983 -1.707 3.849 1.00 94.44 86 PHE A CA 1
ATOM 641 C C . PHE A 1 86 ? 2.351 -2.771 4.890 1.00 94.44 86 PHE A C 1
ATOM 643 O O . PHE A 1 86 ? 3.496 -2.818 5.336 1.00 94.44 86 PHE A O 1
ATOM 650 N N . SER A 1 87 ? 1.411 -3.625 5.303 1.00 93.75 87 SER A N 1
ATOM 651 C CA . SER A 1 87 ? 1.721 -4.733 6.214 1.00 93.75 87 SER A CA 1
ATOM 652 C C . SER A 1 87 ? 2.653 -5.752 5.549 1.00 93.75 87 SER A C 1
ATOM 654 O O . SER A 1 87 ? 3.686 -6.114 6.111 1.00 93.75 87 SER A O 1
ATOM 656 N N . LEU A 1 88 ? 2.342 -6.155 4.314 1.00 94.06 88 LEU A N 1
ATOM 657 C CA . LEU A 1 88 ? 3.162 -7.088 3.543 1.00 94.06 88 LEU A CA 1
ATOM 658 C C . LEU A 1 88 ? 4.548 -6.544 3.224 1.00 94.06 88 LEU A C 1
ATOM 660 O O . LEU A 1 88 ? 5.515 -7.291 3.342 1.00 94.06 88 LEU A O 1
ATOM 664 N N . ASP A 1 89 ? 4.661 -5.260 2.894 1.00 93.44 89 ASP A N 1
ATOM 665 C CA . ASP A 1 89 ? 5.956 -4.614 2.693 1.00 93.44 89 ASP A CA 1
ATOM 666 C C . ASP A 1 89 ? 6.848 -4.760 3.934 1.00 93.44 89 ASP A C 1
ATOM 668 O O . ASP A 1 89 ? 8.001 -5.170 3.835 1.00 93.44 89 ASP A O 1
ATOM 672 N N . ASN A 1 90 ? 6.285 -4.570 5.130 1.00 91.00 90 ASN A N 1
ATOM 673 C CA . ASN A 1 90 ? 7.031 -4.725 6.380 1.00 91.00 90 ASN A CA 1
ATOM 674 C C . ASN A 1 90 ? 7.352 -6.187 6.745 1.00 91.00 90 ASN A C 1
ATOM 676 O O . ASN A 1 90 ? 8.344 -6.433 7.431 1.00 91.00 90 ASN A O 1
ATOM 680 N N . ILE A 1 91 ? 6.511 -7.152 6.356 1.00 91.44 91 ILE A N 1
ATOM 681 C CA . ILE A 1 91 ? 6.673 -8.569 6.732 1.00 91.44 91 ILE A CA 1
ATOM 682 C C . ILE A 1 91 ? 7.552 -9.324 5.726 1.00 91.44 91 ILE A C 1
ATOM 684 O O . ILE A 1 91 ? 8.370 -10.152 6.126 1.00 91.44 91 ILE A O 1
ATOM 688 N N . VAL A 1 92 ? 7.352 -9.076 4.431 1.00 90.88 92 VAL A N 1
ATOM 689 C CA . VAL A 1 92 ? 7.922 -9.861 3.323 1.00 90.88 92 VAL A CA 1
ATOM 690 C C . VAL A 1 92 ? 8.846 -9.025 2.430 1.00 90.88 92 VAL A C 1
ATOM 692 O O . VAL A 1 92 ? 9.705 -9.594 1.760 1.00 90.88 92 VAL A O 1
ATOM 695 N N . GLY A 1 93 ? 8.735 -7.692 2.447 1.00 91.12 93 GLY A N 1
ATOM 696 C CA . GLY A 1 93 ? 9.645 -6.802 1.716 1.00 91.12 93 GLY A CA 1
ATOM 697 C C . GLY A 1 93 ? 9.251 -6.531 0.264 1.00 91.12 93 GLY A C 1
ATOM 698 O O . GLY A 1 93 ? 10.131 -6.370 -0.582 1.00 91.12 93 GLY A O 1
ATOM 699 N N . TYR A 1 94 ? 7.955 -6.527 -0.063 1.00 93.75 94 TYR A N 1
ATOM 700 C CA . TYR A 1 94 ? 7.465 -6.080 -1.369 1.00 93.75 94 TYR A CA 1
ATOM 701 C C . TYR A 1 94 ? 6.010 -5.598 -1.313 1.00 93.75 94 TYR A C 1
ATOM 703 O O . TYR A 1 94 ? 5.255 -5.960 -0.408 1.00 93.75 94 TYR A O 1
ATOM 711 N N . ILE A 1 95 ? 5.595 -4.832 -2.328 1.00 95.12 95 ILE A N 1
ATOM 712 C CA . ILE A 1 95 ? 4.210 -4.375 -2.478 1.00 95.12 95 ILE A CA 1
ATOM 713 C C . ILE A 1 95 ? 3.426 -5.345 -3.372 1.00 95.12 95 ILE A C 1
ATOM 715 O O . ILE A 1 95 ? 3.836 -5.578 -4.515 1.00 95.12 95 ILE A O 1
ATOM 719 N N . PRO A 1 96 ? 2.294 -5.902 -2.904 1.00 95.44 96 PRO A N 1
ATOM 720 C CA . PRO A 1 96 ? 1.496 -6.826 -3.695 1.00 95.44 96 PRO A CA 1
ATOM 721 C C . PRO A 1 96 ? 0.808 -6.094 -4.857 1.00 95.44 96 PRO A C 1
ATOM 723 O O . PRO A 1 96 ? 0.309 -4.972 -4.709 1.00 95.44 96 PRO A O 1
ATOM 726 N N . LEU A 1 97 ? 0.774 -6.748 -6.018 1.00 95.50 97 LEU A N 1
ATOM 727 C CA . LEU A 1 97 ? 0.168 -6.229 -7.252 1.00 95.50 97 LEU A CA 1
ATOM 728 C C . LEU A 1 97 ? -0.935 -7.126 -7.818 1.00 95.50 97 LEU A C 1
ATOM 730 O O . LEU A 1 97 ? -1.628 -6.694 -8.736 1.00 95.50 97 LEU A O 1
ATOM 734 N N . TRP A 1 98 ? -1.094 -8.338 -7.286 1.00 95.25 98 TRP A N 1
ATOM 735 C CA . TRP A 1 98 ? -2.069 -9.324 -7.742 1.00 95.25 98 TRP A CA 1
ATOM 736 C C . TRP A 1 98 ? -2.918 -9.829 -6.575 1.00 95.25 98 TRP A C 1
ATOM 738 O O . TRP A 1 98 ? -2.434 -9.965 -5.450 1.00 95.25 98 TRP A O 1
ATOM 748 N N . ASP A 1 99 ? -4.194 -10.077 -6.843 1.00 93.12 99 ASP A N 1
ATOM 749 C CA . ASP A 1 99 ? -5.193 -10.533 -5.877 1.00 93.12 99 ASP A CA 1
ATOM 750 C C . ASP A 1 99 ? -5.029 -12.010 -5.490 1.00 93.12 99 ASP A C 1
ATOM 752 O O . ASP A 1 99 ? -5.433 -12.409 -4.394 1.00 93.12 99 ASP A O 1
ATOM 756 N N . ASP A 1 100 ? -4.397 -12.799 -6.357 1.00 94.19 100 ASP A N 1
ATOM 757 C CA . ASP A 1 100 ? -4.082 -14.212 -6.156 1.00 94.19 100 ASP A CA 1
ATOM 758 C C . ASP A 1 100 ? -2.770 -14.454 -5.386 1.00 94.19 100 ASP A C 1
ATOM 760 O O . ASP A 1 100 ? -2.418 -15.606 -5.114 1.00 94.19 100 ASP A O 1
ATOM 764 N N . ASP A 1 101 ? -2.069 -13.392 -4.972 1.00 93.94 101 ASP A N 1
ATOM 765 C CA . ASP A 1 101 ? -0.851 -13.505 -4.175 1.00 93.94 101 ASP A CA 1
ATOM 766 C C . ASP A 1 101 ? -1.146 -14.224 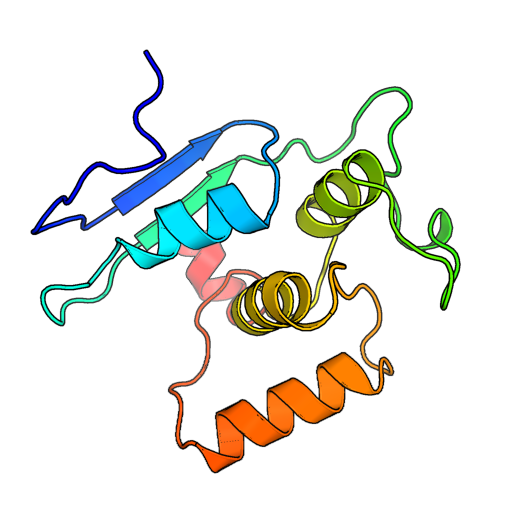-2.835 1.00 93.94 101 ASP A C 1
ATOM 768 O O . ASP A 1 101 ? -1.942 -13.743 -2.013 1.00 93.94 101 ASP A O 1
ATOM 772 N N . PRO A 1 102 ? -0.491 -15.370 -2.557 1.00 94.62 102 PRO A N 1
ATOM 773 C CA . PRO A 1 102 ? -0.759 -16.158 -1.360 1.00 94.62 102 PRO A CA 1
ATOM 774 C C . PRO A 1 102 ? -0.426 -15.411 -0.062 1.00 94.62 102 PRO A C 1
ATOM 776 O O . PRO A 1 102 ? -1.094 -15.633 0.953 1.00 94.62 102 PRO A O 1
ATOM 779 N N . PHE A 1 103 ? 0.575 -14.524 -0.063 1.00 95.06 103 PHE A N 1
ATOM 780 C CA . PHE A 1 103 ? 0.896 -13.692 1.096 1.00 95.06 103 PHE A CA 1
ATOM 781 C C . PHE A 1 103 ? -0.173 -12.626 1.312 1.00 95.06 103 PHE A C 1
ATOM 783 O O . PHE A 1 103 ? -0.593 -12.425 2.453 1.00 95.06 103 PHE A O 1
ATOM 790 N N . TYR A 1 104 ? -0.677 -12.013 0.236 1.00 95.62 104 TYR A N 1
ATOM 791 C CA . TYR A 1 104 ? -1.771 -11.043 0.319 1.00 95.62 104 TYR A CA 1
ATOM 792 C C . TYR A 1 104 ? -3.035 -11.676 0.895 1.00 95.62 104 TYR A C 1
ATOM 794 O O . TYR A 1 104 ? -3.590 -11.179 1.876 1.00 95.62 104 TYR A O 1
ATOM 802 N N . ILE A 1 105 ? -3.447 -12.827 0.358 1.00 96.31 105 ILE A N 1
ATOM 803 C CA . ILE A 1 105 ? -4.618 -13.562 0.846 1.00 96.31 105 ILE A CA 1
ATOM 804 C C . ILE A 1 105 ? -4.441 -13.925 2.322 1.00 96.31 105 ILE A C 1
ATOM 806 O O . ILE A 1 105 ? -5.347 -13.706 3.130 1.00 96.31 105 ILE A O 1
ATOM 810 N N . LYS A 1 106 ? -3.274 -14.457 2.700 1.00 96.50 106 LYS A N 1
ATOM 811 C CA . LYS A 1 106 ? -2.980 -14.837 4.086 1.00 96.50 106 LYS A CA 1
ATOM 812 C C . LYS A 1 106 ? -3.064 -13.643 5.034 1.00 96.50 106 LYS A C 1
ATOM 814 O O . LYS A 1 106 ? -3.631 -13.780 6.118 1.00 96.50 106 LYS A O 1
ATOM 819 N N . GLU A 1 107 ? -2.545 -12.488 4.631 1.00 96.12 107 GLU A N 1
ATOM 820 C CA . GLU A 1 107 ? -2.574 -11.283 5.455 1.00 96.12 107 GLU A CA 1
ATOM 821 C C . GLU A 1 107 ? -3.993 -10.726 5.597 1.00 96.12 107 GLU A C 1
ATOM 823 O O . GLU A 1 107 ? -4.427 -10.456 6.716 1.00 96.12 107 GLU A O 1
ATOM 828 N N . VAL A 1 108 ? -4.783 -10.697 4.518 1.00 95.81 108 VAL A N 1
ATOM 829 C CA . VAL A 1 108 ? -6.214 -10.350 4.581 1.00 95.81 108 VAL A CA 1
ATOM 830 C C . VAL A 1 108 ? -6.961 -11.248 5.578 1.00 95.81 108 VAL A C 1
ATOM 832 O O . VAL A 1 108 ? -7.777 -10.765 6.365 1.00 95.81 108 VAL A O 1
ATOM 835 N N . GLN A 1 109 ? -6.701 -12.560 5.574 1.00 95.94 109 GLN A N 1
ATOM 836 C CA . GLN A 1 109 ? -7.341 -13.486 6.518 1.00 95.94 109 GLN A CA 1
ATOM 837 C C . GLN A 1 109 ? -6.860 -13.284 7.957 1.00 95.94 109 GLN A C 1
ATOM 839 O O . GLN A 1 109 ? -7.660 -13.394 8.892 1.00 95.94 109 GLN A O 1
ATOM 844 N N . ARG A 1 110 ? -5.577 -12.957 8.150 1.00 96.38 110 ARG A N 1
ATOM 845 C CA . ARG A 1 110 ? -5.019 -12.632 9.466 1.00 96.38 110 ARG A CA 1
ATOM 846 C C . ARG A 1 110 ? -5.694 -11.392 10.046 1.00 96.38 110 ARG A C 1
ATOM 848 O O . ARG A 1 110 ? -6.132 -11.443 11.192 1.00 96.38 110 ARG A O 1
ATOM 855 N N . GLU A 1 111 ? -5.815 -10.314 9.269 1.00 95.62 111 GLU A N 1
ATOM 856 C CA . GLU A 1 111 ? -6.465 -9.072 9.709 1.00 95.62 111 GLU A CA 1
ATOM 857 C C . GLU A 1 111 ? -7.930 -9.306 10.103 1.00 95.62 111 GLU A C 1
ATOM 859 O O . GLU A 1 111 ? -8.364 -8.863 11.169 1.00 95.62 111 GLU A O 1
ATOM 864 N N . LYS A 1 112 ? -8.671 -10.083 9.298 1.00 95.00 112 LYS A N 1
ATOM 865 C CA . LYS A 1 112 ? -10.051 -10.491 9.613 1.00 95.00 112 LYS A CA 1
ATOM 866 C C . LYS A 1 112 ? -10.134 -11.299 10.908 1.00 95.00 112 LYS A C 1
ATOM 868 O O . LYS A 1 112 ? -10.969 -11.008 11.758 1.00 95.00 112 LYS A O 1
ATOM 873 N N . SER A 1 113 ? -9.255 -12.286 11.077 1.00 96.31 113 SER A N 1
ATOM 874 C CA . SER A 1 113 ? -9.221 -13.143 12.273 1.00 96.31 113 SER A CA 1
ATOM 875 C C . SER A 1 113 ? -8.828 -12.369 13.535 1.00 96.31 113 SER A C 1
ATOM 877 O O . SER A 1 113 ? -9.278 -12.700 14.627 1.00 96.31 113 SER A O 1
ATOM 879 N N . ALA A 1 114 ? -8.016 -11.319 13.388 1.00 96.00 114 ALA A N 1
ATOM 880 C CA . ALA A 1 114 ? -7.644 -10.411 14.468 1.00 96.00 114 ALA A CA 1
ATOM 881 C C . ALA A 1 114 ? -8.737 -9.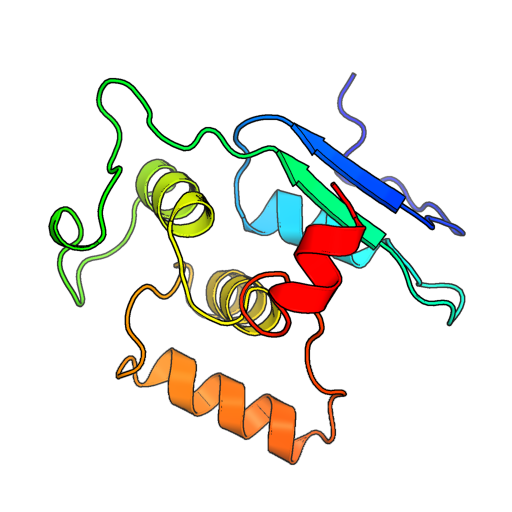375 14.800 1.00 96.00 114 ALA A C 1
ATOM 883 O O . ALA A 1 114 ? -8.548 -8.572 15.711 1.00 96.00 114 ALA A O 1
ATOM 884 N N . GLY A 1 115 ? -9.861 -9.369 14.072 1.00 94.56 115 GLY A N 1
ATOM 885 C CA . GLY A 1 115 ? -10.949 -8.413 14.278 1.00 94.56 115 GLY A CA 1
ATOM 886 C C . GLY A 1 115 ? -10.567 -6.974 13.926 1.00 94.56 115 GLY A C 1
ATOM 887 O O . GLY A 1 115 ? -11.115 -6.038 14.506 1.00 94.56 115 GLY A O 1
ATOM 888 N N . MET A 1 116 ? -9.610 -6.780 13.010 1.00 92.69 116 MET A N 1
ATOM 889 C CA . MET A 1 116 ? -9.223 -5.442 12.566 1.00 92.69 1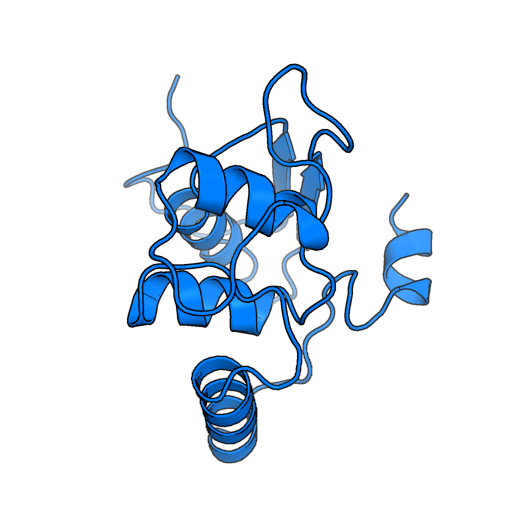16 MET A CA 1
ATOM 890 C C . MET A 1 116 ? -10.383 -4.764 11.815 1.00 92.69 116 MET A C 1
ATOM 892 O O . MET A 1 116 ? -11.145 -5.439 11.116 1.00 92.69 116 MET A O 1
ATOM 896 N N . PRO A 1 117 ? -10.542 -3.434 11.942 1.00 89.31 117 PRO A N 1
ATOM 897 C CA . PRO A 1 117 ? -11.595 -2.713 11.241 1.00 89.31 117 PRO A CA 1
ATOM 898 C C . PRO A 1 117 ? -11.400 -2.789 9.724 1.00 89.31 117 PRO A C 1
ATOM 900 O O . PRO A 1 117 ? -10.279 -2.870 9.223 1.00 89.31 117 PRO A O 1
ATOM 903 N N . SER A 1 118 ? -12.505 -2.705 8.981 1.00 90.25 118 SER A N 1
ATOM 904 C CA . SER A 1 118 ? -12.466 -2.624 7.521 1.00 90.25 118 SER A CA 1
ATOM 905 C C . SER A 1 118 ? -11.668 -1.401 7.066 1.00 90.25 118 SER A C 1
ATOM 907 O O . SER A 1 118 ? -11.951 -0.276 7.496 1.00 90.25 118 SER A O 1
ATOM 909 N N . CYS A 1 119 ? -10.710 -1.613 6.166 1.00 91.94 119 CYS A N 1
ATOM 910 C CA . CYS A 1 119 ? -9.886 -0.540 5.627 1.00 91.94 119 CYS A CA 1
ATOM 911 C C . CYS A 1 119 ? -10.731 0.486 4.849 1.00 91.94 119 CYS A C 1
ATOM 913 O O . CYS A 1 119 ? -11.623 0.116 4.087 1.00 91.94 119 CYS A O 1
ATOM 915 N N . ARG A 1 120 ? -10.411 1.777 5.008 1.00 92.38 120 ARG A N 1
ATOM 916 C CA . ARG A 1 120 ? -11.041 2.911 4.300 1.00 92.38 120 ARG A CA 1
ATOM 917 C C . ARG A 1 120 ? -10.089 3.591 3.308 1.00 92.38 120 ARG A C 1
ATOM 919 O O . ARG A 1 120 ? -10.213 4.783 3.052 1.00 92.38 120 ARG A O 1
ATOM 926 N N . CYS A 1 121 ? -9.085 2.868 2.810 1.00 93.19 121 CYS A N 1
ATOM 927 C CA . CYS A 1 121 ? -8.174 3.414 1.806 1.00 93.19 121 CYS A CA 1
ATOM 928 C C . CYS A 1 121 ? -8.888 3.639 0.464 1.00 93.19 121 CYS A C 1
ATOM 930 O O . CYS A 1 121 ? -9.950 3.065 0.219 1.00 93.19 121 CYS A O 1
ATOM 932 N N . SER A 1 122 ? -8.271 4.417 -0.426 1.00 93.00 122 SER A N 1
ATOM 933 C CA . SER A 1 122 ? -8.820 4.747 -1.748 1.00 93.00 122 SER A CA 1
ATOM 934 C C . SER A 1 122 ? -9.167 3.531 -2.605 1.00 93.00 122 SER A C 1
ATOM 936 O O . SER A 1 122 ? -10.129 3.577 -3.361 1.00 93.00 122 SER A O 1
ATOM 938 N N . ASN A 1 123 ? -8.431 2.430 -2.453 1.00 93.94 123 ASN A N 1
ATOM 939 C CA . ASN A 1 123 ? -8.671 1.205 -3.215 1.00 93.94 123 ASN A CA 1
ATOM 940 C C . ASN A 1 123 ? -9.841 0.376 -2.649 1.00 93.94 123 ASN A C 1
ATOM 942 O O . ASN A 1 123 ? -10.482 -0.364 -3.387 1.00 93.94 123 ASN A O 1
ATOM 946 N N . CYS A 1 124 ? -10.146 0.509 -1.352 1.00 94.69 124 CYS A N 1
ATOM 947 C CA . CYS A 1 124 ? -11.260 -0.196 -0.704 1.00 94.69 124 CYS A CA 1
ATOM 948 C C . CYS A 1 124 ? -12.556 0.629 -0.664 1.00 94.69 124 CYS A C 1
ATOM 950 O O . CYS A 1 124 ? -13.637 0.055 -0.569 1.00 94.69 124 CYS A O 1
ATOM 952 N N . ALA A 1 125 ? -12.452 1.960 -0.692 1.00 94.25 125 ALA A N 1
ATOM 953 C CA . ALA A 1 125 ? -13.575 2.892 -0.628 1.00 94.25 125 ALA A CA 1
ATOM 954 C C . ALA A 1 125 ? -13.384 4.048 -1.635 1.00 94.25 125 ALA A C 1
ATOM 956 O O . ALA A 1 125 ? -13.164 5.190 -1.219 1.00 94.25 125 ALA A O 1
ATOM 957 N N . PRO A 1 126 ? -13.447 3.771 -2.953 1.00 92.50 126 PRO A N 1
ATOM 958 C CA . PRO A 1 126 ? -13.155 4.763 -3.989 1.00 92.50 126 PRO A CA 1
ATOM 959 C C . PRO A 1 126 ? -14.118 5.955 -3.958 1.00 92.50 126 PRO A C 1
ATOM 961 O O . PRO A 1 126 ? -13.667 7.092 -4.020 1.00 92.50 126 PRO A O 1
ATOM 964 N N . GLU A 1 127 ? -15.418 5.720 -3.752 1.00 92.12 127 GLU A N 1
ATOM 965 C CA . GLU A 1 127 ? -16.427 6.791 -3.669 1.00 92.12 127 GLU A CA 1
ATOM 966 C C . GLU A 1 127 ? -16.143 7.764 -2.514 1.00 92.12 127 GLU A C 1
ATOM 968 O O . GLU A 1 127 ? -16.211 8.980 -2.670 1.00 92.12 127 GLU A O 1
ATOM 973 N N . ALA A 1 128 ? -15.763 7.240 -1.343 1.00 89.62 128 ALA A N 1
ATOM 974 C CA . ALA A 1 128 ? -15.387 8.077 -0.207 1.00 89.62 128 ALA A CA 1
ATOM 975 C C . ALA A 1 128 ? -14.089 8.850 -0.487 1.00 89.62 128 ALA A C 1
ATOM 977 O O . ALA A 1 128 ? -13.958 10.004 -0.083 1.00 89.62 128 ALA A O 1
ATOM 978 N N . ALA A 1 129 ? -13.139 8.237 -1.195 1.00 88.62 129 ALA A N 1
ATOM 979 C CA . ALA A 1 129 ? -11.892 8.892 -1.566 1.00 88.62 129 ALA A CA 1
ATOM 980 C C . ALA A 1 129 ? -12.091 10.027 -2.580 1.00 88.62 129 ALA A C 1
ATOM 982 O O . ALA A 1 129 ? -11.399 11.036 -2.480 1.00 88.62 129 ALA A O 1
ATOM 983 N N . GLU A 1 130 ? -13.051 9.910 -3.501 1.00 88.12 130 GLU A N 1
ATOM 984 C CA . GLU A 1 130 ? -13.406 11.002 -4.416 1.00 88.12 130 GLU A CA 1
ATOM 985 C C . GLU A 1 130 ? -13.906 12.240 -3.668 1.00 88.12 130 GLU A C 1
ATOM 987 O O . GLU A 1 130 ? -13.570 13.351 -4.055 1.00 88.12 130 GLU A O 1
ATOM 992 N N . THR A 1 131 ? -14.622 12.080 -2.549 1.00 87.06 131 THR A N 1
ATOM 993 C CA . THR A 1 131 ? -15.091 13.232 -1.751 1.00 87.06 131 THR A CA 1
ATOM 994 C C . THR A 1 131 ? -13.981 13.989 -1.009 1.00 87.06 131 THR A C 1
ATOM 996 O O . THR A 1 131 ? -14.240 15.045 -0.432 1.00 87.06 131 THR A O 1
ATOM 999 N N . LEU A 1 132 ? -12.756 13.451 -0.990 1.00 79.25 132 LEU A N 1
ATOM 1000 C CA . LEU A 1 132 ? -11.584 14.074 -0.368 1.00 79.25 132 LEU A CA 1
ATOM 1001 C C . LEU A 1 132 ? -10.742 14.902 -1.359 1.00 79.25 132 LEU A C 1
ATOM 1003 O O . LEU A 1 132 ? -9.777 15.534 -0.922 1.00 79.25 132 LEU A O 1
ATOM 1007 N N . MET A 1 133 ? -11.074 14.878 -2.657 1.00 60.50 133 MET A N 1
ATOM 1008 C CA . MET A 1 133 ? -10.395 15.603 -3.744 1.00 60.50 133 MET A CA 1
ATOM 1009 C C . MET A 1 133 ? -11.276 16.716 -4.312 1.00 60.50 133 MET A C 1
ATOM 1011 O O . MET A 1 133 ? -10.690 17.747 -4.712 1.00 60.50 133 MET A O 1
#

Nearest PDB structures (foldseek):
  6yhr-assembly1_A  TM=5.785E-01  e=5.001E-02  Homo sapiens
  4u7d-assembly2_D  TM=7.379E-01  e=5.014E+00  Homo sapiens
  6ac6-assembly3_B  TM=3.617E-01  e=8.040E-01  Mycolicibacterium smegmatis MC2 155

Secondary structure (DSSP, 8-state):
---SSS---S-B-EEEEES---HHHHHHHHTTBTTTSSPPEEEEE--S--TTS--SGGGS-TTSPPPHHHHHHHHHH--S-HHHHHHHHHHHSS----TT-HHHHHHHHHHHHTTPPPP-STTT-HHHHHTT-

Radius of gyration: 14.96 Å; Cα contacts (8 Å, |Δi|>4): 160; chains: 1; bounding box: 31×35×37 Å

Foldseek 3Di:
DDPQPDDQDQAAQEDEAAEFDQLQSLLSRQVNHCNVVDHHYYHYHYDCDDDPADNDPVVDDPPDDADSRRQRNCLSRALDQSVLQSVCCVVPNHGDRDPPPPSSVVSVVVCVVVVHDDGPDCSRPVVVVVVVD

pLDDT: mean 87.8, std 10.01, range [40.03, 96.5]

Sequence (133 aa):
MALGLGQNWKQVWMVAHMGRCDPASIGKMIGMCGRDGNHGLAILFMEKTRGGGKNHVHQFVCGMPQTDLDQMDALGITHLCLQVAFSLDNIVGYIPLWDDDPFYIKEVQREKSAGMPSCRCSNCAPEAAETLM

Mean predicted aligned error: 5.3 Å

Solvent-accessible surface area (backbone atoms only — not comparable to full-atom values): 8265 Å² total; per-residue (Å²): 135,88,85,72,76,92,73,86,69,76,77,33,56,67,42,78,48,77,56,86,61,52,58,69,60,50,45,55,46,46,70,40,32,24,72,77,76,50,88,42,45,73,46,77,47,55,66,80,69,56,92,94,55,62,64,50,74,86,76,54,62,89,94,57,86,57,50,76,68,47,32,38,31,34,64,59,64,40,70,52,52,56,71,58,31,49,50,39,31,74,76,76,59,41,48,60,77,57,86,83,37,67,65,57,49,50,48,56,51,48,42,57,75,69,66,55,77,84,72,77,42,57,62,66,30,49,74,66,43,58,76,77,112

Organism: NCBI:txid1165861